Protein AF-A0A3D4R057-F1 (afdb_monomer_lite)

pLDDT: mean 84.95, std 13.59, range [46.12, 94.88]

Foldseek 3Di:
DDPPPQDQQPQDPVPPRDRCCVPVVVD

Structure (mmCIF, N/CA/C/O backbone):
data_AF-A0A3D4R057-F1
#
_entry.id   AF-A0A3D4R057-F1
#
loop_
_atom_site.group_PDB
_atom_site.id
_atom_site.type_symbol
_atom_site.label_atom_id
_atom_site.label_alt_id
_atom_site.label_comp_id
_atom_site.label_asym_id
_atom_site.label_entity_id
_atom_site.label_seq_id
_atom_site.pdbx_PDB_ins_code
_atom_site.Cartn_x
_atom_site.Cartn_y
_atom_site.Cartn_z
_atom_site.occupancy
_atom_site.B_iso_or_equiv
_atom_site.auth_seq_id
_atom_site.auth_comp_id
_atom_site.auth_asym_id
_atom_site.auth_atom_id
_atom_site.pdbx_PDB_model_num
ATOM 1 N N . MET A 1 1 ? 2.156 -9.824 -20.260 1.00 46.12 1 MET A N 1
ATOM 2 C CA . MET A 1 1 ? 1.179 -9.301 -19.278 1.00 46.12 1 MET A CA 1
ATOM 3 C C . MET A 1 1 ? 1.856 -8.191 -18.492 1.00 46.12 1 MET A C 1
ATOM 5 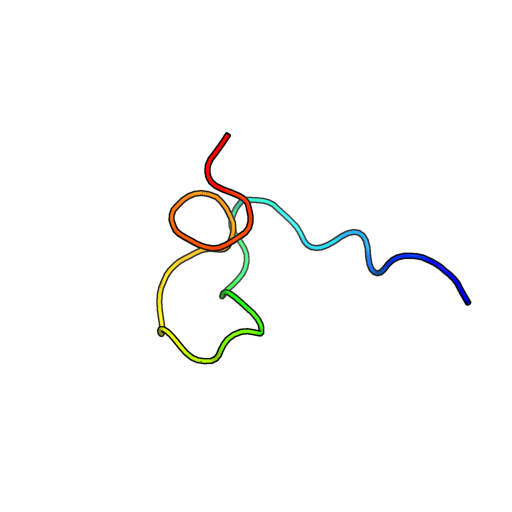O O . MET A 1 1 ? 2.853 -8.456 -17.837 1.00 46.12 1 MET A O 1
ATOM 9 N N . LYS A 1 2 ? 1.425 -6.936 -18.658 1.00 51.38 2 LYS A N 1
ATOM 10 C CA . LY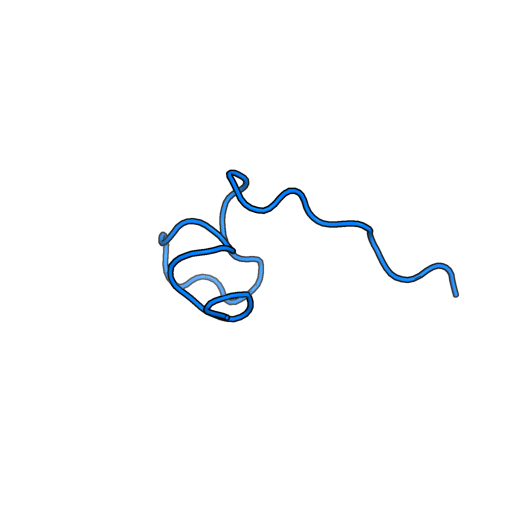S A 1 2 ? 2.037 -5.800 -17.953 1.00 51.38 2 LYS A CA 1
ATOM 11 C C . LYS A 1 2 ? 1.512 -5.824 -16.512 1.00 51.38 2 LYS A C 1
ATOM 13 O O . LYS A 1 2 ? 0.291 -5.873 -16.369 1.00 51.38 2 LYS A O 1
ATOM 18 N N . PRO A 1 3 ? 2.356 -5.805 -15.467 1.00 61.72 3 PRO A N 1
ATOM 19 C CA . PRO A 1 3 ? 1.854 -5.600 -14.118 1.00 61.72 3 PRO A CA 1
ATOM 20 C C . PRO A 1 3 ? 1.112 -4.265 -14.123 1.00 61.72 3 PRO A C 1
ATOM 22 O O . PRO A 1 3 ? 1.684 -3.233 -14.485 1.00 61.72 3 PRO A O 1
ATOM 25 N N . VAL A 1 4 ? -0.187 -4.306 -13.822 1.00 68.56 4 VAL A N 1
ATOM 26 C CA . VAL A 1 4 ? -0.997 -3.102 -13.659 1.00 68.56 4 VAL A CA 1
ATOM 27 C C . VAL A 1 4 ? -0.307 -2.298 -12.566 1.00 68.56 4 VAL A C 1
ATOM 29 O O . VAL A 1 4 ? -0.255 -2.721 -11.412 1.00 68.56 4 VAL A O 1
ATOM 32 N N . LYS A 1 5 ? 0.310 -1.178 -12.949 1.00 75.00 5 LYS A N 1
ATOM 33 C CA . LYS A 1 5 ? 0.919 -0.237 -12.011 1.00 75.00 5 LYS A CA 1
ATOM 34 C C . LYS A 1 5 ? -0.219 0.465 -11.287 1.00 75.00 5 LYS A C 1
ATOM 3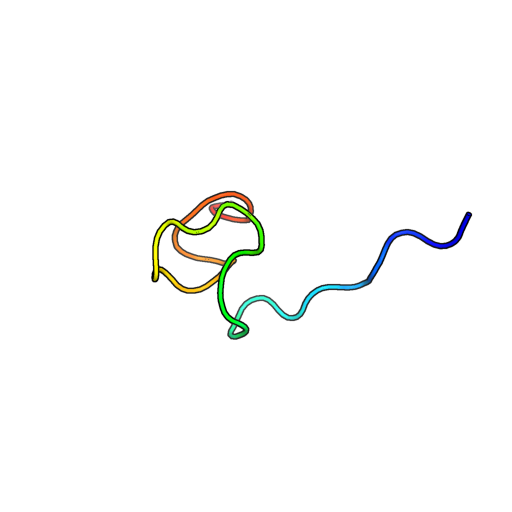6 O O . LYS A 1 5 ? -0.604 1.566 -11.656 1.00 75.00 5 LYS A O 1
ATOM 41 N N . ILE A 1 6 ? -0.795 -0.216 -10.306 1.00 84.50 6 ILE A N 1
ATOM 42 C CA . ILE A 1 6 ? -1.847 0.349 -9.482 1.00 84.50 6 ILE A CA 1
ATOM 43 C C . ILE A 1 6 ? -1.253 1.437 -8.592 1.00 84.50 6 ILE A C 1
ATOM 45 O O . ILE A 1 6 ? -0.257 1.229 -7.888 1.00 84.50 6 ILE A O 1
ATOM 49 N N . GLY A 1 7 ? -1.849 2.625 -8.646 1.00 89.50 7 GLY A N 1
ATOM 50 C CA . GLY A 1 7 ? -1.409 3.733 -7.817 1.00 89.50 7 GLY A CA 1
ATOM 51 C C . GLY A 1 7 ? -1.612 3.412 -6.336 1.00 89.50 7 GLY A C 1
ATOM 52 O O . GLY A 1 7 ? -2.661 2.929 -5.923 1.00 89.50 7 GLY A O 1
ATOM 53 N N . ARG A 1 8 ? -0.643 3.758 -5.478 1.00 90.75 8 ARG A N 1
ATOM 54 C CA . ARG A 1 8 ? -0.754 3.572 -4.015 1.00 90.75 8 ARG A CA 1
ATOM 55 C C . ARG A 1 8 ? -2.023 4.206 -3.416 1.00 90.75 8 ARG A C 1
ATOM 57 O O . ARG A 1 8 ? -2.540 3.720 -2.413 1.00 90.75 8 ARG A O 1
ATOM 64 N N . ASN A 1 9 ? -2.546 5.276 -4.010 1.00 91.94 9 ASN A N 1
ATOM 65 C CA . ASN A 1 9 ? -3.762 5.949 -3.541 1.00 91.94 9 ASN A CA 1
ATOM 66 C C . ASN A 1 9 ? -5.071 5.413 -4.145 1.00 91.94 9 ASN A C 1
ATOM 68 O O . ASN A 1 9 ? -6.129 5.802 -3.649 1.00 91.94 9 ASN A O 1
ATOM 72 N N . GLU A 1 10 ? -5.011 4.555 -5.164 1.00 93.19 10 GLU A N 1
ATOM 73 C CA . GLU A 1 10 ? -6.189 3.983 -5.825 1.00 93.19 10 GLU A CA 1
ATOM 74 C C . GLU A 1 10 ? -6.905 2.950 -4.945 1.00 93.19 10 GLU A C 1
ATOM 76 O O . GLU A 1 10 ? -6.295 2.428 -4.007 1.00 93.19 10 GLU A O 1
ATOM 81 N N . PRO A 1 11 ? -8.197 2.661 -5.188 1.00 93.44 11 PRO A N 1
ATOM 82 C CA . PRO A 1 11 ? -8.908 1.594 -4.486 1.00 93.44 11 PRO A CA 1
ATOM 83 C C . PRO A 1 11 ? -8.241 0.229 -4.703 1.00 93.44 11 PRO A C 1
ATOM 85 O O . PRO A 1 11 ? -7.758 -0.085 -5.786 1.00 93.44 11 PRO A O 1
ATOM 88 N N . CYS A 1 12 ? -8.210 -0.600 -3.660 1.00 94.38 12 CYS A N 1
ATOM 89 C CA . CYS A 1 12 ? -7.638 -1.939 -3.736 1.00 94.38 12 CYS A CA 1
ATOM 90 C C . CYS A 1 12 ? -8.495 -2.843 -4.638 1.00 94.38 12 CYS A C 1
ATOM 92 O O . CYS A 1 12 ? -9.693 -2.981 -4.378 1.00 94.38 12 CYS A O 1
ATOM 94 N N . PRO A 1 13 ? -7.893 -3.558 -5.606 1.00 91.25 13 PRO A N 1
ATOM 95 C CA . PRO A 1 13 ? -8.609 -4.468 -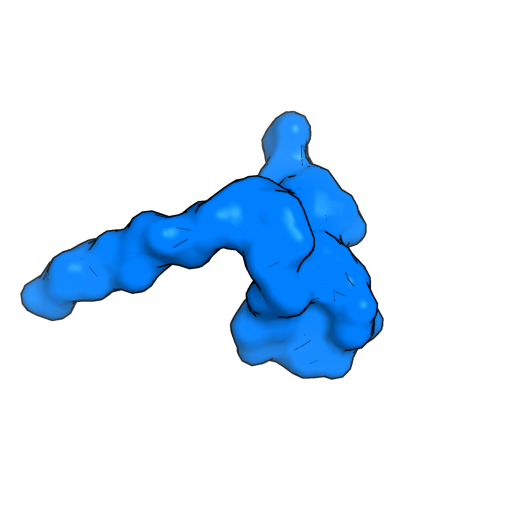6.498 1.00 91.25 13 PRO A CA 1
ATOM 96 C C . PRO A 1 13 ? -9.077 -5.733 -5.767 1.00 91.25 13 PRO A C 1
ATOM 98 O O . PRO A 1 13 ? -9.856 -6.507 -6.302 1.00 91.25 13 PRO A O 1
ATOM 101 N N . CYS A 1 14 ? -8.639 -5.924 -4.521 1.00 92.25 14 CYS A N 1
ATOM 102 C CA . CYS A 1 14 ? -9.087 -6.978 -3.623 1.00 92.25 14 CYS A CA 1
ATOM 103 C C . CYS A 1 14 ? -10.528 -6.796 -3.106 1.00 92.25 14 CYS A C 1
ATOM 105 O O . CYS A 1 14 ? -10.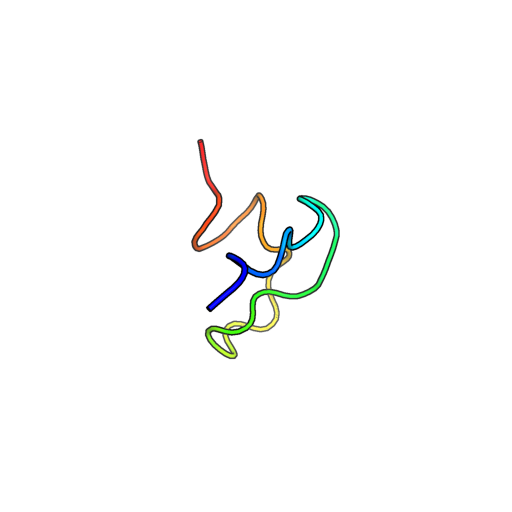998 -7.622 -2.332 1.00 92.25 14 CYS A O 1
ATOM 107 N N . GLY A 1 15 ? -11.210 -5.696 -3.455 1.00 87.25 15 GLY A N 1
ATOM 108 C CA . GLY A 1 15 ? -12.599 -5.454 -3.047 1.00 87.25 15 GLY A CA 1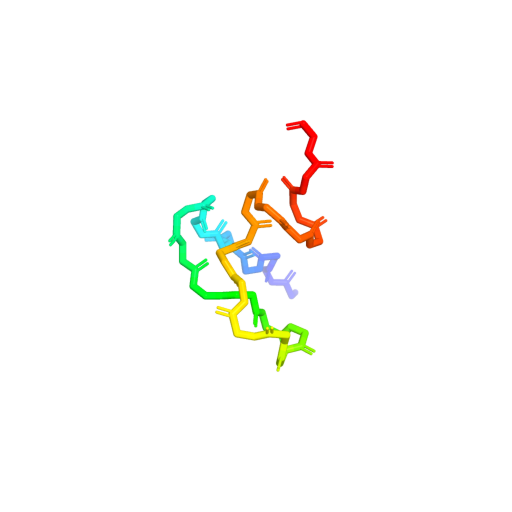
ATOM 109 C C . GLY A 1 15 ? -12.772 -5.036 -1.583 1.00 87.25 15 GLY A C 1
ATOM 110 O O . GLY A 1 15 ? -13.892 -4.921 -1.105 1.00 87.25 15 GLY A O 1
ATOM 111 N N . SER A 1 16 ? -11.686 -4.749 -0.862 1.00 91.56 16 SER A N 1
ATOM 112 C CA . SER A 1 16 ? -11.743 -4.372 0.560 1.00 91.56 16 SER A CA 1
ATOM 113 C C . SER A 1 16 ? -12.286 -2.962 0.827 1.00 91.56 16 SER A C 1
ATOM 115 O O . SER A 1 16 ? -12.390 -2.559 1.984 1.00 91.56 16 SER A O 1
ATOM 117 N N . GLY A 1 17 ? -12.527 -2.164 -0.220 1.00 90.62 17 GLY A N 1
ATOM 118 C CA . GLY A 1 17 ? -12.880 -0.741 -0.116 1.00 90.62 17 GLY A CA 1
ATOM 119 C C . GLY A 1 17 ? -11.744 0.166 0.386 1.00 90.62 17 GLY A C 1
ATOM 120 O O . GLY A 1 17 ? -11.888 1.386 0.424 1.00 90.62 17 GLY A O 1
ATOM 121 N N . LYS A 1 18 ? -10.586 -0.396 0.755 1.00 94.06 18 LYS A N 1
ATOM 122 C CA . LYS A 1 18 ? -9.410 0.354 1.219 1.00 94.06 18 LYS A CA 1
ATOM 123 C C . LYS A 1 18 ? -8.562 0.821 0.036 1.00 94.06 18 LYS A C 1
ATOM 125 O O . LYS A 1 18 ? -8.538 0.184 -1.012 1.00 94.06 18 LYS A O 1
ATOM 130 N N . LYS A 1 19 ? -7.787 1.897 0.222 1.00 93.56 19 LYS A N 1
ATOM 131 C CA . LYS A 1 19 ? -6.740 2.296 -0.741 1.00 93.56 19 LYS A CA 1
ATOM 132 C C . LYS A 1 19 ? -5.668 1.209 -0.836 1.00 93.56 19 LYS A C 1
ATOM 134 O O . LYS A 1 19 ? -5.331 0.607 0.183 1.00 93.56 19 LYS A O 1
ATOM 139 N N . TYR A 1 20 ? -5.075 1.022 -2.011 1.00 93.94 20 TYR A N 1
ATOM 140 C CA . TYR A 1 20 ? -4.062 0.006 -2.283 1.00 93.94 20 TYR A CA 1
ATOM 141 C C . TYR A 1 20 ? -2.916 0.066 -1.266 1.00 93.94 20 TYR A C 1
ATOM 143 O O . TYR A 1 20 ? -2.603 -0.944 -0.642 1.00 93.94 20 TYR A O 1
ATOM 151 N N . LYS A 1 21 ? -2.392 1.265 -0.964 1.00 94.38 21 LYS A N 1
ATOM 152 C CA . LYS A 1 21 ? -1.334 1.469 0.048 1.00 94.38 21 LYS A CA 1
ATOM 153 C C . LYS A 1 21 ? -1.702 1.114 1.486 1.00 94.38 21 LYS A C 1
ATOM 155 O O . LYS A 1 21 ? -0.812 1.055 2.318 1.00 94.38 21 LYS A O 1
ATOM 160 N N . LYS A 1 22 ? -2.992 0.982 1.797 1.00 94.56 22 LYS A N 1
ATOM 161 C CA . LYS A 1 22 ? -3.514 0.612 3.123 1.00 94.56 22 LYS A CA 1
ATOM 162 C C . LYS A 1 22 ? -4.070 -0.822 3.136 1.00 94.56 22 LYS A C 1
ATOM 164 O O . LYS A 1 22 ? -4.790 -1.186 4.063 1.00 94.56 22 LYS A O 1
ATOM 169 N N . CYS A 1 23 ? -3.820 -1.597 2.081 1.00 94.88 23 CYS A N 1
ATOM 170 C CA . CYS A 1 23 ? -4.321 -2.957 1.907 1.00 94.88 23 CYS A CA 1
ATOM 171 C C . CYS A 1 23 ? -3.230 -3.842 1.284 1.00 94.88 23 CYS A C 1
ATOM 173 O O . CYS A 1 23 ? -2.188 -4.013 1.898 1.00 94.88 23 CYS A O 1
ATOM 175 N N . CYS A 1 24 ? -3.410 -4.368 0.067 1.00 92.81 24 CYS A N 1
ATOM 176 C CA . CYS A 1 24 ? -2.435 -5.262 -0.579 1.00 92.81 24 CYS A CA 1
ATOM 177 C C . CYS A 1 24 ? -1.086 -4.601 -0.913 1.00 92.81 24 CYS A C 1
ATOM 179 O O . CYS A 1 24 ? -0.088 -5.293 -1.059 1.00 92.81 24 CYS A O 1
ATOM 181 N N . GLY A 1 25 ? -1.056 -3.274 -1.042 1.00 89.12 25 GLY A N 1
ATOM 182 C CA . GLY A 1 25 ? 0.154 -2.471 -1.233 1.00 89.12 25 GLY A CA 1
ATOM 183 C C . GLY A 1 25 ? 0.638 -1.801 0.054 1.00 89.12 25 GLY A C 1
ATOM 184 O O . GLY A 1 25 ? 1.312 -0.768 -0.019 1.00 89.12 25 GLY A O 1
ATOM 185 N N . ALA A 1 26 ? 0.220 -2.312 1.216 1.00 86.56 26 ALA A N 1
ATOM 186 C CA . ALA A 1 26 ? 0.769 -1.922 2.506 1.00 86.56 26 ALA A CA 1
ATOM 187 C C . ALA A 1 26 ? 2.203 -2.461 2.617 1.00 86.56 26 ALA A C 1
ATOM 189 O O . ALA A 1 26 ? 2.441 -3.567 3.089 1.00 86.56 26 ALA A O 1
ATOM 190 N N . GLN A 1 27 ? 3.131 -1.661 2.103 1.00 66.50 27 GLN A N 1
ATOM 191 C CA . GLN A 1 27 ? 4.530 -1.618 2.511 1.00 66.50 27 GLN A CA 1
ATOM 192 C C . GLN A 1 27 ? 4.768 -0.303 3.242 1.00 66.50 27 GLN A C 1
ATOM 194 O O . GLN A 1 27 ? 4.244 0.734 2.756 1.00 66.50 27 GLN A O 1
#

Radius of gyration: 8.6 Å; chains: 1; bounding box: 17×15×22 Å

Sequence (27 aa):
MKPVKIGRNEPCPCGSGKKYKKCCGAQ

Secondary structure (DSSP, 8-state):
-------TTSBPTTSSSSBGGGTTT--